Protein AF-A0A0E9MGV1-F1 (afdb_monomer)

Secondary structure (DSSP, 8-state):
----HHHHHHHHHHHHHHHHHHHHHHH-----TTSPP-SHHHHHHHHHHHHHHHHHHHHHHHHHHHHTT-SSS-HHHH-GGGTT---PPPS----SSSS----HHHHHHHHHHHHHHHHHHHHHHHHHS-TTS---HHHHHHHHHHHHHHHHHHHHHHHHHHHHHHTT-

pLDDT: mean 86.53, std 15.24, range [40.81, 98.5]

Foldseek 3Di:
DDWDPVLVVLVVCLLVLLVLLLVLVVQADQFDAPDDDDDDNPVSVVCNLVSLVVSVVSLVVNVVCQVVVVTPQHPCLQCVVVVVDDPDQDPDDDDPDDDDPQHLSPLV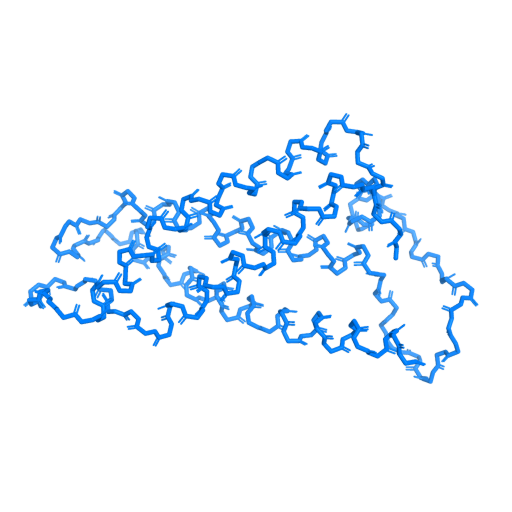SVLSVLSVLLSVLSVCLSVQQDPNRDHDPVNVVSVVVNVVSSVVNVVSSVVNVVVVVVVVD

Sequence (169 aa):
MKYDRTTYWLHAGLAFGVSAQLMFSLMMDAPRLGVPTGGMGDVFFQIHRMGGLGVLALLIVHWLWQLSGRASNGMKVLYPWLFKRRLSPSPTHRSIRGRLQVSAGTLQGLGLLIASLMAMTGLILYFGVTGDGGMSTFVTAIREVHSATAISLWIYLGLHWAISLLRFI

Mean predicted aligned error: 6.88 Å

Nearest PDB structures (foldseek):
  1kqf-assembly1_C  TM=5.721E-01  e=1.929E-01  Escherichia coli
  3jbk-assembly1_M  TM=5.123E-01  e=8.402E-01  Homo sapiens
  5l0h-assembly1_A  TM=4.633E-01  e=6.522E+00  Homo sapiens
  2kgx-assembly1_A  TM=2.053E-01  e=2.403E+00  Mus musculus

Structure (mmCIF, N/CA/C/O backbone):
data_AF-A0A0E9MGV1-F1
#
_entry.id   AF-A0A0E9MGV1-F1
#
loop_
_atom_site.group_PDB
_atom_site.id
_atom_site.type_symbol
_atom_site.label_atom_id
_atom_site.label_alt_id
_atom_site.label_comp_id
_atom_site.label_asym_id
_atom_site.label_entity_id
_atom_site.label_seq_id
_atom_site.pdbx_PDB_ins_code
_atom_site.Cartn_x
_atom_site.Cartn_y
_atom_site.Cartn_z
_atom_site.occupancy
_atom_site.B_iso_or_equiv
_atom_site.auth_seq_id
_atom_site.auth_comp_id
_atom_site.auth_asym_id
_atom_site.auth_atom_id
_atom_site.pdbx_PDB_model_num
ATOM 1 N N . MET A 1 1 ? -8.117 -5.665 20.011 1.00 59.25 1 MET A N 1
ATOM 2 C CA . MET A 1 1 ? -9.433 -5.210 19.502 1.00 59.25 1 MET A CA 1
ATOM 3 C C . MET A 1 1 ? -10.119 -6.426 18.920 1.00 59.25 1 MET A C 1
ATOM 5 O O . MET A 1 1 ? -9.430 -7.215 18.287 1.00 59.25 1 MET A O 1
ATOM 9 N N . LYS A 1 2 ? -11.413 -6.627 19.173 1.00 69.12 2 LYS A N 1
ATOM 10 C CA . LYS A 1 2 ? -12.131 -7.767 18.596 1.00 69.12 2 LYS A CA 1
ATOM 11 C C . LYS A 1 2 ? -12.596 -7.362 17.197 1.00 69.12 2 LYS A C 1
ATOM 13 O O . LYS A 1 2 ? -13.442 -6.483 17.082 1.00 69.12 2 LYS A O 1
ATOM 18 N N . TYR A 1 3 ? -11.984 -7.933 16.164 1.00 77.44 3 TYR A N 1
ATOM 19 C CA . TYR A 1 3 ? -12.447 -7.749 14.791 1.00 77.44 3 TYR A CA 1
ATOM 20 C C . TYR A 1 3 ? -13.747 -8.525 14.581 1.00 77.44 3 TYR A C 1
ATOM 22 O O . TYR A 1 3 ? -13.883 -9.649 15.075 1.00 77.44 3 TYR A O 1
ATOM 30 N N . ASP A 1 4 ? -14.681 -7.956 13.821 1.00 88.31 4 ASP A N 1
ATOM 31 C CA . ASP A 1 4 ? -15.669 -8.790 13.144 1.00 88.31 4 ASP A CA 1
ATOM 32 C C . ASP A 1 4 ? -14.974 -9.703 12.118 1.00 88.31 4 ASP A C 1
ATOM 34 O O . ASP A 1 4 ? -13.841 -9.457 11.687 1.00 88.31 4 ASP A O 1
ATOM 38 N N . ARG A 1 5 ? -15.652 -10.787 11.735 1.00 90.38 5 ARG A N 1
ATOM 39 C CA . ARG A 1 5 ? -15.071 -11.828 10.879 1.00 90.38 5 ARG A CA 1
ATOM 40 C C . ARG A 1 5 ? -14.606 -11.275 9.528 1.00 90.38 5 ARG A C 1
ATOM 42 O O . ARG A 1 5 ? -13.560 -11.694 9.043 1.00 90.38 5 ARG A O 1
ATOM 49 N N . THR A 1 6 ? -15.338 -10.330 8.944 1.00 93.00 6 THR A N 1
ATOM 50 C CA . THR A 1 6 ? -14.993 -9.732 7.648 1.00 93.00 6 THR A CA 1
ATOM 51 C C . THR A 1 6 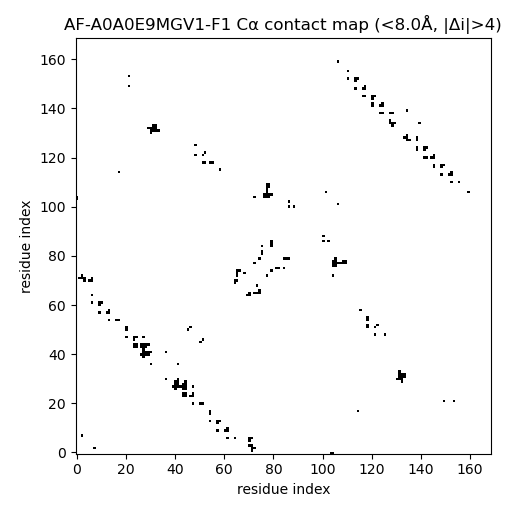? -13.747 -8.864 7.771 1.00 93.00 6 THR A C 1
ATOM 53 O O . THR A 1 6 ? -12.790 -9.049 7.018 1.00 93.00 6 THR A O 1
ATOM 56 N N . THR A 1 7 ? -13.709 -7.974 8.765 1.00 91.31 7 THR A N 1
ATOM 57 C CA . THR A 1 7 ? -12.536 -7.127 9.025 1.00 91.31 7 THR A CA 1
ATOM 58 C C . THR A 1 7 ? -11.294 -7.968 9.322 1.00 91.31 7 THR A C 1
ATOM 60 O O . THR A 1 7 ? -10.210 -7.630 8.848 1.00 91.31 7 THR A O 1
ATOM 63 N N . TYR A 1 8 ? -11.445 -9.085 10.042 1.00 91.88 8 TYR A N 1
ATOM 64 C CA . TYR A 1 8 ? -10.354 -10.023 10.312 1.00 91.88 8 TYR A CA 1
ATOM 65 C C . TYR A 1 8 ? -9.754 -10.598 9.023 1.00 91.88 8 TYR A C 1
ATOM 67 O O . TYR A 1 8 ? -8.548 -10.486 8.814 1.00 91.88 8 TYR A O 1
ATOM 75 N N . TRP A 1 9 ? -10.579 -11.168 8.138 1.00 95.62 9 TRP A N 1
ATOM 76 C CA . TRP A 1 9 ? -10.084 -11.794 6.906 1.00 95.62 9 TRP A CA 1
ATOM 77 C C . TRP A 1 9 ? -9.513 -10.784 5.916 1.00 95.62 9 TRP A C 1
ATOM 79 O O . TRP A 1 9 ? -8.474 -11.050 5.317 1.00 95.62 9 TRP A O 1
ATOM 89 N N . LEU A 1 10 ? -10.133 -9.608 5.781 1.00 95.00 10 LEU A N 1
ATOM 90 C CA . LEU A 1 10 ? -9.592 -8.544 4.934 1.00 95.00 10 LEU A CA 1
ATOM 91 C C . LEU A 1 10 ? -8.242 -8.050 5.460 1.00 95.00 10 LEU A C 1
ATOM 93 O O . LEU A 1 10 ? -7.312 -7.850 4.684 1.00 95.00 10 LEU A O 1
ATOM 97 N N . HIS A 1 11 ? -8.114 -7.889 6.778 1.00 93.56 11 HIS A N 1
ATOM 98 C CA . HIS A 1 11 ? -6.845 -7.514 7.387 1.00 93.56 11 HIS A CA 1
ATOM 99 C C . HIS A 1 11 ? -5.780 -8.601 7.204 1.00 93.56 11 HIS A C 1
ATOM 101 O O . HIS A 1 11 ? -4.668 -8.280 6.797 1.00 93.56 11 HIS A O 1
ATOM 107 N N . ALA A 1 12 ? -6.112 -9.872 7.446 1.00 94.69 12 ALA A N 1
ATOM 108 C CA . ALA A 1 12 ? -5.191 -10.992 7.257 1.00 94.69 12 ALA A CA 1
ATOM 109 C C . ALA A 1 12 ? -4.727 -11.112 5.795 1.00 94.69 12 ALA A C 1
ATOM 111 O O . ALA A 1 12 ? -3.533 -11.260 5.540 1.00 94.69 12 ALA A O 1
ATOM 112 N N . GLY A 1 13 ? -5.650 -10.973 4.838 1.00 97.44 13 GLY A N 1
ATOM 113 C CA . GLY A 1 13 ? -5.338 -10.971 3.409 1.00 97.44 13 GLY A CA 1
ATOM 114 C C . GLY A 1 13 ? -4.413 -9.820 3.014 1.00 97.44 13 GLY A C 1
ATOM 115 O O . GLY A 1 13 ? -3.434 -10.041 2.306 1.00 97.44 13 GLY A O 1
ATOM 116 N N . LEU A 1 14 ? -4.662 -8.608 3.525 1.00 97.25 14 LEU A N 1
ATOM 117 C CA . LEU A 1 14 ? -3.771 -7.462 3.315 1.00 97.25 14 LEU A CA 1
ATOM 118 C C . LEU A 1 14 ? -2.402 -7.664 3.967 1.00 97.25 14 LEU A C 1
ATOM 120 O O . LEU A 1 14 ? -1.390 -7.395 3.330 1.00 97.25 14 LEU A O 1
ATOM 124 N N . ALA A 1 15 ? -2.351 -8.151 5.207 1.00 95.50 15 ALA A N 1
ATOM 125 C CA . ALA A 1 15 ? -1.098 -8.394 5.914 1.00 95.50 15 ALA A CA 1
ATOM 126 C C . ALA A 1 15 ? -0.230 -9.417 5.168 1.00 95.50 15 ALA A C 1
ATOM 128 O O . ALA A 1 15 ? 0.953 -9.165 4.936 1.00 95.50 15 ALA A O 1
ATOM 129 N N . PHE A 1 16 ? -0.827 -10.530 4.731 1.00 97.69 16 PHE A N 1
ATOM 130 C CA . PHE A 1 16 ? -0.142 -11.541 3.930 1.00 97.69 16 PHE A CA 1
ATOM 131 C C . PHE A 1 16 ? 0.287 -10.982 2.569 1.00 97.69 16 PHE A C 1
ATOM 133 O O . PHE A 1 16 ? 1.460 -11.067 2.213 1.00 97.69 16 PHE A O 1
ATOM 140 N N . GLY A 1 17 ? -0.642 -10.361 1.838 1.00 98.12 17 GLY A N 1
ATOM 141 C CA . GLY A 1 17 ? -0.400 -9.830 0.500 1.00 98.12 17 GLY A CA 1
ATOM 142 C C . GLY A 1 17 ? 0.697 -8.769 0.477 1.00 98.12 17 GLY A C 1
ATOM 143 O O . GLY A 1 17 ? 1.635 -8.885 -0.304 1.00 98.12 17 GLY A O 1
ATOM 144 N N . VAL A 1 18 ? 0.637 -7.773 1.366 1.00 97.88 18 VAL A N 1
ATOM 145 C CA . VAL A 1 18 ? 1.671 -6.729 1.481 1.00 97.88 18 VAL A CA 1
ATOM 146 C C . VAL A 1 18 ? 3.024 -7.331 1.862 1.00 97.88 18 VAL A C 1
ATOM 148 O O . VAL A 1 18 ? 4.033 -6.973 1.259 1.00 97.88 18 VAL A O 1
ATOM 151 N N . SER A 1 19 ? 3.062 -8.273 2.810 1.00 97.62 19 SER A N 1
ATOM 152 C CA . SER A 1 19 ? 4.319 -8.927 3.204 1.00 97.62 19 SER A CA 1
ATOM 153 C C . SER A 1 19 ? 4.930 -9.715 2.045 1.00 97.62 19 SER A C 1
ATOM 155 O O . SER A 1 19 ? 6.118 -9.573 1.771 1.00 97.62 19 SER A O 1
ATOM 157 N N . ALA A 1 20 ? 4.121 -10.485 1.312 1.00 97.75 20 ALA A N 1
ATOM 158 C CA . ALA A 1 20 ? 4.572 -11.215 0.130 1.00 97.75 20 ALA A CA 1
ATOM 159 C C . ALA A 1 20 ? 5.089 -10.260 -0.960 1.00 97.75 20 ALA A C 1
ATOM 161 O O . ALA A 1 20 ? 6.157 -10.489 -1.518 1.00 97.75 20 ALA A O 1
ATOM 162 N N . GLN A 1 21 ? 4.389 -9.150 -1.214 1.00 98.25 21 GLN A N 1
ATOM 163 C CA . GLN A 1 21 ? 4.828 -8.135 -2.177 1.00 98.25 21 GLN A CA 1
ATOM 164 C C . GLN A 1 21 ? 6.179 -7.512 -1.804 1.00 98.25 21 GLN A C 1
ATOM 166 O O . GLN A 1 21 ? 7.023 -7.332 -2.684 1.00 98.25 21 GLN A O 1
ATOM 171 N N . LEU A 1 22 ? 6.418 -7.242 -0.515 1.00 97.50 22 LEU A N 1
ATOM 172 C CA . LEU A 1 22 ? 7.720 -6.778 -0.029 1.00 97.50 22 LEU A CA 1
ATOM 1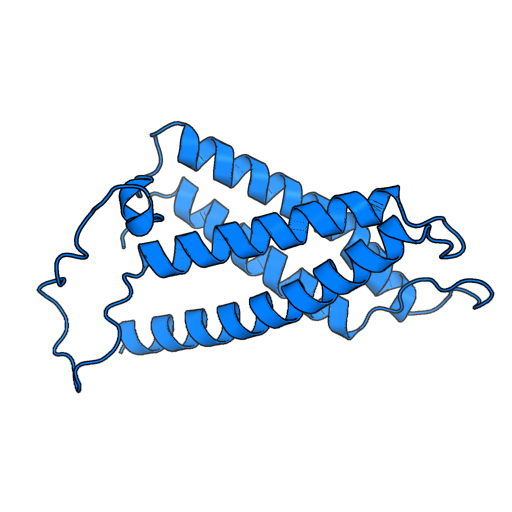73 C C . LEU A 1 22 ? 8.801 -7.857 -0.164 1.00 97.50 22 LEU A C 1
ATOM 175 O O . LEU A 1 22 ? 9.911 -7.533 -0.573 1.00 97.50 22 LEU A O 1
ATOM 179 N N . MET A 1 23 ? 8.491 -9.128 0.106 1.00 96.81 23 MET A N 1
ATOM 180 C CA . MET A 1 23 ? 9.435 -10.237 -0.103 1.00 96.81 23 MET A CA 1
ATOM 181 C C . MET A 1 23 ? 9.856 -10.343 -1.565 1.00 96.81 23 MET A C 1
ATOM 183 O O . MET A 1 23 ? 11.048 -10.350 -1.861 1.00 96.81 23 MET A O 1
ATOM 187 N N . PHE A 1 24 ? 8.891 -10.357 -2.486 1.00 96.50 24 PHE A N 1
ATOM 188 C CA . PHE A 1 24 ? 9.186 -10.423 -3.917 1.00 96.50 24 PHE A CA 1
ATOM 189 C C . PHE A 1 24 ? 9.957 -9.197 -4.401 1.00 96.50 24 PHE A C 1
ATOM 191 O O . PHE A 1 24 ? 10.828 -9.333 -5.255 1.00 96.50 24 PHE A O 1
ATOM 198 N N . SER A 1 25 ? 9.719 -8.024 -3.804 1.00 95.56 25 SER A N 1
ATOM 199 C CA . SER A 1 25 ? 10.467 -6.812 -4.148 1.00 95.56 25 SER A CA 1
ATOM 200 C C . SER A 1 25 ? 11.969 -6.902 -3.849 1.00 95.56 25 SER A C 1
ATOM 202 O O . SER A 1 25 ? 12.749 -6.208 -4.491 1.00 95.56 25 SER A O 1
ATOM 204 N N . LEU A 1 26 ? 12.388 -7.771 -2.918 1.00 96.12 26 LEU A N 1
ATOM 205 C CA . LEU A 1 26 ? 13.807 -7.998 -2.614 1.00 96.12 26 LEU A CA 1
ATOM 206 C C . LEU A 1 26 ? 14.508 -8.878 -3.657 1.00 96.12 26 LEU A C 1
ATOM 208 O O . LEU A 1 26 ? 15.732 -8.872 -3.729 1.00 96.12 26 LEU A O 1
ATOM 212 N N . MET A 1 27 ? 13.741 -9.661 -4.418 1.00 95.56 27 MET A N 1
ATOM 213 C CA . MET A 1 27 ? 14.256 -10.658 -5.363 1.00 95.56 27 MET A CA 1
ATOM 214 C C . MET A 1 27 ? 14.043 -10.258 -6.824 1.00 95.56 27 MET A C 1
ATOM 216 O O . MET A 1 27 ? 14.487 -10.973 -7.716 1.00 95.56 27 MET A O 1
ATOM 220 N N . MET A 1 28 ? 13.316 -9.167 -7.074 1.00 94.62 28 MET A N 1
ATOM 221 C CA . MET A 1 28 ? 12.932 -8.761 -8.418 1.00 94.62 28 MET A CA 1
ATOM 222 C C . MET A 1 28 ? 13.999 -7.920 -9.114 1.00 94.62 28 MET A C 1
ATOM 224 O O . MET A 1 28 ? 14.640 -7.072 -8.493 1.00 94.62 28 MET A O 1
ATOM 228 N N . ASP A 1 29 ? 14.065 -8.062 -10.434 1.00 92.25 29 ASP A N 1
ATOM 229 C CA . ASP A 1 29 ? 14.793 -7.160 -11.317 1.00 92.25 29 ASP A CA 1
ATOM 230 C C . ASP A 1 29 ? 13.785 -6.312 -12.091 1.00 92.25 29 ASP A C 1
ATOM 232 O O . ASP A 1 29 ? 13.048 -6.791 -12.948 1.00 92.25 29 ASP A O 1
ATOM 236 N N . ALA A 1 30 ? 13.699 -5.024 -11.751 1.00 87.25 30 ALA A N 1
ATOM 237 C CA . ALA A 1 30 ? 12.840 -4.109 -12.491 1.00 87.25 30 ALA A CA 1
ATOM 238 C C . ALA A 1 30 ? 13.439 -3.832 -13.885 1.00 87.25 30 ALA A C 1
ATOM 240 O O . ALA A 1 30 ? 14.649 -3.575 -13.970 1.00 87.25 30 ALA A O 1
ATOM 241 N N . PRO A 1 31 ? 12.617 -3.809 -14.954 1.00 86.62 31 PRO A N 1
ATOM 242 C CA . PRO A 1 31 ? 13.089 -3.567 -16.310 1.00 86.62 31 PRO A CA 1
ATOM 243 C C . PRO A 1 31 ? 13.778 -2.202 -16.402 1.00 86.62 31 PRO A C 1
ATOM 245 O O . PRO A 1 31 ? 13.341 -1.213 -15.803 1.00 86.62 31 PRO A O 1
ATOM 248 N N . ARG A 1 32 ? 14.891 -2.163 -17.137 1.00 86.69 32 ARG A N 1
ATOM 249 C CA . ARG A 1 32 ? 15.734 -0.980 -17.332 1.00 86.69 32 ARG A CA 1
ATOM 250 C C . ARG A 1 32 ? 16.021 -0.814 -18.816 1.00 86.69 32 ARG A C 1
ATOM 252 O O . ARG A 1 32 ? 16.345 -1.786 -19.490 1.00 86.69 32 ARG A O 1
ATOM 259 N N . LEU A 1 33 ? 15.950 0.426 -19.289 1.00 86.94 33 LEU A N 1
ATOM 260 C CA . LEU A 1 33 ? 16.162 0.744 -20.696 1.00 86.94 33 LEU A CA 1
ATOM 261 C C . LEU A 1 33 ? 17.530 0.237 -21.177 1.00 86.94 33 LEU A C 1
ATOM 263 O O . LEU A 1 33 ? 18.557 0.527 -20.563 1.00 86.94 33 LEU A O 1
ATOM 267 N N . GLY A 1 34 ? 17.529 -0.522 -22.274 1.00 83.25 34 GLY A N 1
ATOM 268 C CA . GLY A 1 34 ? 18.743 -1.085 -22.875 1.00 83.25 34 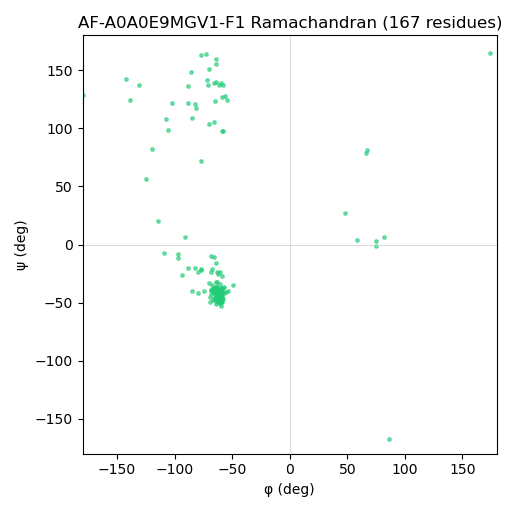GLY A CA 1
ATOM 269 C C . GLY A 1 34 ? 19.345 -2.282 -22.131 1.00 83.25 34 GLY A C 1
ATOM 270 O O . GLY A 1 34 ? 20.389 -2.779 -22.548 1.00 83.25 34 GLY A O 1
ATOM 271 N N . VAL A 1 35 ? 18.707 -2.764 -21.059 1.00 85.12 35 VAL A N 1
ATOM 272 C CA . VAL A 1 35 ? 19.127 -3.968 -20.332 1.00 85.12 35 VAL A CA 1
ATOM 273 C C . VAL A 1 35 ? 18.212 -5.129 -20.733 1.00 85.12 35 VAL A C 1
ATOM 275 O O . VAL A 1 35 ? 16.999 -5.020 -20.547 1.00 85.12 35 VAL A O 1
ATOM 278 N N . PRO A 1 36 ? 18.755 -6.234 -21.278 1.00 82.56 36 PRO A N 1
ATOM 279 C CA . PRO A 1 36 ? 17.959 -7.412 -21.599 1.00 82.56 36 PRO A CA 1
ATOM 280 C C . PRO A 1 36 ? 17.233 -7.962 -20.370 1.00 82.56 36 PRO A C 1
ATOM 282 O O . PRO A 1 36 ? 17.811 -8.066 -19.289 1.00 82.56 36 PRO A O 1
ATOM 285 N N . THR A 1 37 ? 15.975 -8.339 -20.568 1.00 82.75 37 THR A N 1
ATOM 286 C CA . THR A 1 37 ? 15.116 -9.001 -19.587 1.00 82.75 37 THR A CA 1
ATOM 287 C C . THR A 1 37 ? 15.292 -10.523 -19.681 1.00 82.75 37 THR A C 1
ATOM 289 O O . THR A 1 37 ? 15.382 -11.090 -20.774 1.00 82.75 37 THR A O 1
ATOM 292 N N . GLY A 1 38 ? 15.395 -11.200 -18.538 1.00 84.25 38 GLY A N 1
ATOM 293 C CA . GLY A 1 38 ? 15.366 -12.654 -18.417 1.00 84.25 38 GLY A CA 1
ATOM 294 C C . GLY A 1 38 ? 15.652 -13.158 -16.997 1.00 84.25 38 GLY A C 1
ATOM 295 O O . GLY A 1 38 ? 16.190 -12.454 -16.149 1.00 84.25 38 GLY A O 1
ATOM 296 N N . GLY A 1 39 ? 15.336 -14.430 -16.739 1.00 90.69 39 GLY A N 1
ATOM 297 C CA . GLY A 1 39 ? 15.690 -15.112 -15.489 1.00 90.69 39 GLY A CA 1
ATOM 298 C C . GLY A 1 39 ? 14.691 -14.932 -14.340 1.00 90.69 39 GLY A C 1
ATOM 299 O O . GLY A 1 39 ? 13.548 -14.520 -14.526 1.00 90.69 39 GLY A O 1
ATOM 300 N N . MET A 1 40 ? 15.115 -15.312 -13.130 1.00 93.19 40 MET A N 1
ATOM 301 C CA . MET A 1 40 ? 14.235 -15.362 -11.952 1.00 93.19 40 MET A CA 1
ATOM 302 C C . MET A 1 40 ? 13.820 -13.974 -11.443 1.00 93.19 40 MET A C 1
ATOM 304 O O . MET A 1 40 ? 12.692 -13.825 -10.976 1.00 93.19 40 MET A O 1
ATOM 308 N N . GLY A 1 41 ? 14.690 -12.963 -11.556 1.00 93.69 41 GLY A N 1
ATOM 309 C CA . GLY A 1 41 ? 14.383 -11.593 -11.131 1.00 93.69 41 GLY A CA 1
ATOM 310 C C . GLY A 1 41 ? 13.191 -11.002 -11.883 1.00 93.69 41 GLY A C 1
ATOM 311 O O . GLY A 1 41 ? 12.297 -10.414 -11.272 1.00 93.69 41 GLY A O 1
ATOM 312 N N . ASP A 1 42 ? 13.105 -11.259 -13.185 1.00 93.06 42 ASP A N 1
ATOM 313 C CA . ASP A 1 42 ? 11.975 -10.848 -14.018 1.00 93.06 42 ASP A CA 1
ATOM 314 C C . ASP A 1 42 ? 10.677 -11.563 -13.647 1.00 93.06 42 ASP A C 1
ATOM 316 O O . ASP A 1 42 ? 9.604 -10.959 -13.643 1.00 93.06 42 ASP A O 1
ATOM 320 N N . VAL A 1 43 ? 10.755 -12.850 -13.295 1.00 94.75 43 VAL A N 1
ATOM 321 C CA . VAL A 1 43 ? 9.587 -13.600 -12.814 1.00 94.75 43 VAL A CA 1
ATOM 322 C C . VAL A 1 43 ? 9.066 -12.977 -11.519 1.00 94.75 43 VAL A C 1
ATOM 324 O O . VAL A 1 43 ? 7.867 -12.710 -11.409 1.00 94.75 43 VAL A O 1
ATOM 327 N N . PHE A 1 44 ? 9.948 -12.674 -10.562 1.00 96.56 44 PHE A N 1
ATOM 328 C CA . PHE A 1 44 ? 9.558 -11.979 -9.333 1.00 96.56 44 PHE A CA 1
ATOM 329 C C . PHE A 1 44 ? 9.018 -10.575 -9.606 1.00 96.56 44 PHE A C 1
ATOM 331 O O . PHE A 1 44 ? 8.042 -10.180 -8.965 1.00 96.56 44 PHE A O 1
ATOM 338 N N . PHE A 1 45 ? 9.567 -9.852 -10.586 1.00 95.50 45 PHE A N 1
ATOM 339 C CA . PHE A 1 45 ? 9.022 -8.566 -11.016 1.00 95.50 45 PHE A CA 1
ATOM 340 C C . PHE A 1 45 ? 7.597 -8.712 -11.553 1.00 95.50 45 PHE A C 1
ATOM 342 O O . PHE A 1 45 ? 6.722 -7.939 -11.169 1.00 95.50 45 PHE A O 1
ATOM 349 N N . GLN A 1 46 ? 7.316 -9.722 -12.378 1.00 95.12 46 GLN A N 1
ATOM 350 C CA . GLN A 1 46 ? 5.966 -9.945 -12.902 1.00 95.12 46 GLN A CA 1
ATOM 351 C C . GLN A 1 46 ? 4.980 -10.380 -11.813 1.00 95.12 46 GLN A C 1
ATOM 353 O O . GLN A 1 46 ? 3.841 -9.905 -11.791 1.00 95.12 46 GLN A O 1
ATOM 358 N N . ILE A 1 47 ? 5.414 -11.223 -10.870 1.00 97.44 47 ILE A N 1
ATOM 359 C CA . ILE A 1 47 ? 4.617 -11.587 -9.688 1.00 97.44 47 ILE A CA 1
ATOM 360 C C . ILE A 1 47 ? 4.333 -10.347 -8.834 1.00 97.44 47 ILE A C 1
ATOM 362 O O . ILE A 1 47 ? 3.204 -10.165 -8.376 1.00 97.44 47 ILE A O 1
ATOM 366 N N . HIS A 1 48 ? 5.322 -9.477 -8.635 1.00 97.69 48 HIS A N 1
ATOM 367 C CA . HIS A 1 48 ? 5.148 -8.224 -7.908 1.00 97.69 48 HIS A CA 1
ATOM 368 C C . HIS A 1 48 ? 4.174 -7.291 -8.645 1.00 97.69 48 HIS A C 1
ATOM 370 O O . HIS A 1 48 ? 3.190 -6.817 -8.081 1.00 97.69 48 HIS A O 1
ATOM 376 N N . ARG A 1 49 ? 4.372 -7.107 -9.952 1.00 96.25 49 ARG A N 1
ATOM 377 C CA . ARG A 1 49 ? 3.554 -6.239 -10.804 1.00 96.25 49 ARG A CA 1
ATOM 378 C C . ARG A 1 49 ? 2.088 -6.676 -10.853 1.00 96.25 49 ARG A C 1
ATOM 380 O O . ARG A 1 49 ? 1.199 -5.855 -10.642 1.00 96.25 49 ARG A O 1
ATOM 387 N N . MET A 1 50 ? 1.822 -7.956 -11.117 1.00 97.31 50 MET A N 1
ATOM 388 C CA . MET A 1 50 ? 0.454 -8.484 -11.219 1.00 97.31 50 MET A CA 1
ATOM 389 C C . MET A 1 50 ? -0.163 -8.739 -9.842 1.00 97.31 50 MET A C 1
ATOM 391 O O . MET A 1 50 ? -1.321 -8.401 -9.601 1.00 97.31 50 MET A O 1
ATOM 395 N N . GLY A 1 51 ? 0.612 -9.285 -8.905 1.00 97.94 51 GLY A N 1
ATOM 396 C CA . GLY A 1 51 ? 0.163 -9.512 -7.534 1.00 97.94 51 GLY A CA 1
ATOM 397 C C . GLY A 1 51 ? -0.148 -8.208 -6.797 1.00 97.94 51 GLY A C 1
ATOM 398 O O . GLY A 1 51 ? -1.101 -8.166 -6.018 1.00 97.94 51 GLY A O 1
ATOM 399 N N . GLY A 1 52 ? 0.570 -7.124 -7.100 1.00 97.94 52 GLY A N 1
ATOM 400 C CA . GLY A 1 52 ? 0.287 -5.782 -6.599 1.00 97.94 52 GLY A CA 1
ATOM 401 C C . GLY A 1 52 ? -1.124 -5.300 -6.950 1.00 97.94 52 GLY A C 1
ATOM 402 O O . GLY A 1 52 ? -1.793 -4.721 -6.093 1.00 97.94 52 GLY A O 1
ATOM 403 N N . LEU A 1 53 ? -1.637 -5.618 -8.147 1.00 98.31 53 LEU A N 1
ATOM 404 C CA . LEU A 1 53 ? -3.032 -5.329 -8.514 1.00 98.31 53 LEU A CA 1
ATOM 405 C C . LEU A 1 53 ? -4.032 -6.131 -7.674 1.00 98.31 53 LEU A C 1
ATOM 407 O O . LEU A 1 53 ? -5.065 -5.598 -7.268 1.00 98.31 53 LEU A O 1
ATOM 411 N N . GLY A 1 54 ? -3.717 -7.392 -7.367 1.00 98.25 54 GLY A N 1
ATOM 412 C CA . GLY A 1 54 ? -4.524 -8.209 -6.459 1.00 98.25 54 GLY A CA 1
ATOM 413 C C . GLY A 1 54 ? -4.587 -7.615 -5.049 1.00 98.25 54 GLY A C 1
ATOM 414 O O . GLY A 1 54 ? -5.665 -7.509 -4.460 1.00 98.25 54 GLY A O 1
ATOM 415 N N . VAL A 1 55 ? -3.448 -7.151 -4.523 1.00 98.44 55 VAL A N 1
ATOM 416 C CA . VAL A 1 55 ? -3.386 -6.469 -3.219 1.00 98.44 55 VAL A CA 1
ATOM 417 C C . VAL A 1 55 ? -4.133 -5.132 -3.250 1.00 98.44 55 VAL A C 1
ATOM 419 O O . VAL A 1 55 ? -4.857 -4.826 -2.303 1.00 98.44 55 VAL A O 1
ATOM 422 N N . LEU A 1 56 ? -4.035 -4.363 -4.339 1.00 98.50 56 LEU A N 1
ATOM 423 C CA . LEU A 1 56 ? -4.826 -3.145 -4.536 1.00 98.50 56 LEU A CA 1
ATOM 424 C C . LEU A 1 56 ? -6.334 -3.440 -4.525 1.00 98.50 56 LEU A C 1
ATOM 426 O O . LEU A 1 56 ? -7.084 -2.730 -3.859 1.00 98.50 56 LEU A O 1
ATOM 430 N N . ALA A 1 57 ? -6.789 -4.492 -5.208 1.00 98.38 57 ALA A N 1
ATOM 431 C CA . ALA A 1 57 ? -8.199 -4.878 -5.202 1.00 98.38 57 ALA A CA 1
ATOM 432 C C . ALA A 1 57 ? -8.683 -5.224 -3.783 1.00 98.38 57 ALA A C 1
ATOM 434 O O . ALA A 1 57 ? -9.717 -4.719 -3.340 1.00 98.38 57 ALA A O 1
ATOM 435 N N . LEU A 1 58 ? -7.901 -6.008 -3.029 1.00 98.19 58 LEU A N 1
ATOM 436 C CA . LEU A 1 58 ? -8.181 -6.289 -1.614 1.00 98.19 58 LEU A CA 1
ATOM 437 C C . LEU A 1 58 ? -8.237 -5.008 -0.773 1.00 98.19 58 LEU A C 1
ATOM 439 O O . LEU A 1 58 ? -9.103 -4.874 0.093 1.00 98.19 58 LEU A O 1
ATOM 443 N N . LEU A 1 59 ? -7.342 -4.055 -1.038 1.00 98.12 59 LEU A N 1
ATOM 444 C CA . LEU A 1 59 ? -7.293 -2.777 -0.336 1.00 98.12 59 LEU A CA 1
ATOM 445 C C . LEU A 1 59 ? -8.536 -1.925 -0.611 1.00 98.12 59 LEU A C 1
ATOM 447 O O . LEU A 1 59 ? -9.098 -1.351 0.322 1.00 98.12 59 LEU A O 1
ATOM 451 N N . ILE A 1 60 ? -9.002 -1.883 -1.860 1.00 98.12 60 ILE A N 1
ATOM 452 C CA . ILE A 1 60 ? -10.250 -1.208 -2.239 1.00 98.12 60 ILE A CA 1
ATOM 453 C C . ILE A 1 60 ? -11.432 -1.840 -1.501 1.00 98.12 60 ILE A C 1
ATOM 455 O O . ILE A 1 60 ? -12.211 -1.124 -0.873 1.00 98.12 60 ILE A O 1
ATOM 459 N N . VAL A 1 61 ? -11.543 -3.173 -1.503 1.00 97.31 61 VAL A N 1
ATOM 460 C CA . VAL A 1 61 ? -12.608 -3.882 -0.771 1.00 97.31 61 VAL A CA 1
ATOM 461 C C . VAL A 1 61 ? -12.546 -3.568 0.726 1.00 97.31 61 VAL A C 1
ATOM 463 O O . VAL A 1 61 ? -13.582 -3.316 1.344 1.00 97.31 61 VAL A O 1
ATOM 466 N N . HIS A 1 62 ? -11.346 -3.517 1.309 1.00 95.12 62 HIS A N 1
ATOM 467 C CA . HIS A 1 62 ? -11.166 -3.139 2.708 1.00 95.12 62 HIS A CA 1
ATOM 468 C C . HIS A 1 62 ? -11.643 -1.711 2.992 1.00 95.12 62 HIS A C 1
ATOM 470 O O . HIS A 1 62 ? -12.380 -1.497 3.955 1.00 95.12 62 HIS A O 1
ATOM 476 N N . TRP A 1 63 ? -11.297 -0.744 2.141 1.00 95.62 63 TRP A N 1
ATOM 477 C CA . TRP A 1 63 ? -11.785 0.629 2.269 1.00 95.62 63 TRP A CA 1
ATOM 478 C C . TRP A 1 63 ? -13.303 0.728 2.131 1.00 95.62 63 TRP A C 1
ATOM 480 O O . TRP A 1 63 ? -13.938 1.368 2.967 1.00 95.62 63 TRP A O 1
ATOM 490 N N . LEU A 1 64 ? -13.902 0.064 1.141 1.00 95.25 64 LEU A N 1
ATOM 491 C CA . LEU A 1 64 ? -15.357 0.041 0.961 1.00 95.25 64 LEU A CA 1
ATOM 492 C C . LEU A 1 64 ? -16.066 -0.559 2.181 1.00 95.25 64 LEU A C 1
ATOM 494 O O . LEU A 1 64 ? -17.050 0.004 2.664 1.00 95.25 64 LEU A O 1
ATOM 498 N N . TRP A 1 65 ? -15.539 -1.657 2.729 1.00 94.44 65 TRP A N 1
ATOM 499 C CA . TRP A 1 65 ? -16.058 -2.256 3.958 1.00 94.44 65 TRP A CA 1
ATOM 500 C C . TRP A 1 65 ? -15.992 -1.277 5.134 1.00 94.44 65 TRP A C 1
ATOM 502 O O . TRP A 1 65 ? -16.995 -1.053 5.816 1.00 94.44 65 TRP A O 1
ATOM 512 N N . GLN A 1 66 ? -14.844 -0.630 5.329 1.00 90.69 66 GLN A N 1
AT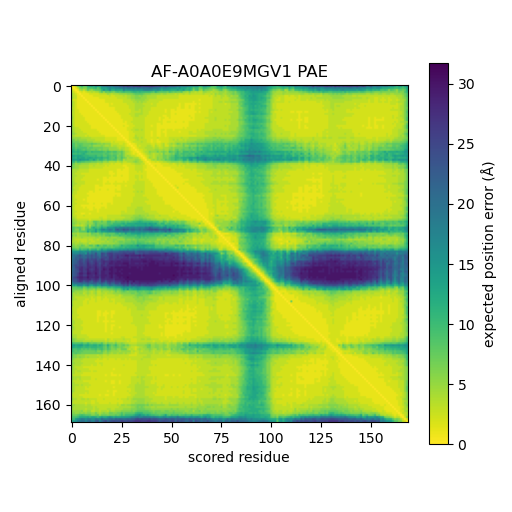OM 513 C CA . GLN A 1 66 ? -14.639 0.355 6.386 1.00 90.69 66 GLN A CA 1
ATOM 514 C C . GLN A 1 66 ? -15.545 1.594 6.238 1.00 90.69 66 GLN A C 1
ATOM 516 O O . GLN A 1 66 ? -16.069 2.094 7.236 1.00 90.69 66 GLN A O 1
ATOM 521 N N . LEU A 1 67 ? -15.757 2.082 5.013 1.00 91.38 67 LEU A N 1
ATOM 522 C CA . LEU A 1 67 ? -16.603 3.246 4.715 1.00 91.38 67 LEU A CA 1
ATOM 523 C C . LEU A 1 67 ? -18.103 2.929 4.760 1.00 91.38 67 LEU A C 1
ATOM 525 O O . LEU A 1 67 ? -18.902 3.828 5.004 1.00 91.38 67 LEU A O 1
ATOM 529 N N . SER A 1 68 ? -18.495 1.661 4.607 1.00 91.06 68 SER A N 1
ATOM 530 C CA . SER A 1 68 ? -19.899 1.233 4.710 1.00 91.06 68 SER A CA 1
ATOM 531 C C . SER A 1 68 ? -20.509 1.402 6.110 1.00 91.06 68 SER A C 1
ATOM 533 O O . SER A 1 68 ? -21.711 1.210 6.285 1.00 91.06 68 SER A O 1
ATOM 535 N N . GLY A 1 69 ? -19.688 1.691 7.127 1.00 84.12 69 GLY A N 1
ATOM 536 C CA . GLY A 1 69 ? -20.114 1.799 8.525 1.00 84.12 69 GLY A CA 1
ATOM 537 C C . GLY A 1 69 ? -20.402 0.457 9.209 1.00 84.12 69 GLY A C 1
ATOM 538 O O . GLY A 1 69 ? -20.722 0.445 10.394 1.00 84.12 69 GLY A O 1
ATOM 539 N N . ARG A 1 70 ? -20.268 -0.669 8.493 1.00 83.19 70 ARG A N 1
ATOM 540 C CA . ARG A 1 70 ? -20.516 -2.029 9.011 1.00 83.19 70 ARG A CA 1
ATOM 541 C C . ARG A 1 70 ? -19.337 -2.619 9.781 1.00 83.19 70 ARG A C 1
ATOM 543 O O . ARG A 1 70 ? -19.519 -3.565 10.541 1.00 83.19 70 ARG A O 1
ATOM 550 N N . ALA A 1 71 ? -18.134 -2.091 9.568 1.00 83.38 71 ALA A N 1
ATOM 551 C CA . ALA A 1 71 ? -16.939 -2.581 10.232 1.00 83.38 71 ALA A CA 1
ATOM 552 C C . ALA A 1 71 ? -16.988 -2.332 11.745 1.00 83.38 71 ALA A C 1
ATOM 554 O O . ALA A 1 71 ? -17.344 -1.239 12.195 1.00 83.38 71 ALA A O 1
ATOM 555 N N . SER A 1 72 ? -16.546 -3.313 12.539 1.00 72.44 72 SER A N 1
ATOM 556 C CA . SER A 1 72 ? -16.532 -3.210 14.007 1.00 72.44 72 SER A CA 1
ATOM 557 C C . SER A 1 72 ? -15.667 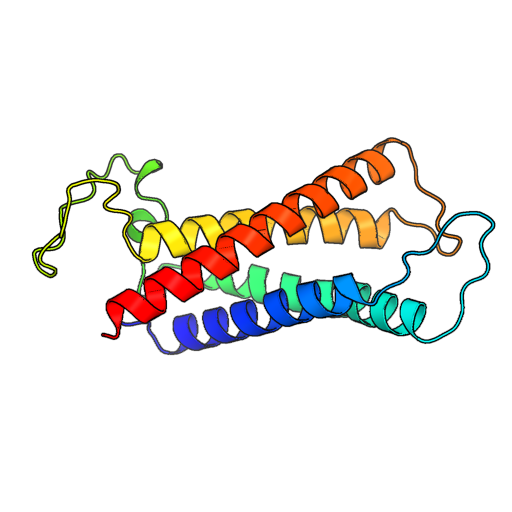-2.056 14.528 1.00 72.44 72 SER A C 1
ATOM 559 O O . SER A 1 72 ? -15.867 -1.562 15.638 1.00 72.44 72 SER A O 1
ATOM 561 N N . ASN A 1 73 ? -14.693 -1.621 13.726 1.00 73.19 73 ASN A N 1
ATOM 562 C CA . ASN A 1 73 ? -13.759 -0.557 14.061 1.00 73.19 73 ASN A CA 1
ATOM 563 C C . ASN A 1 73 ? -14.128 0.711 13.286 1.00 73.19 73 ASN A C 1
ATOM 565 O O . ASN A 1 73 ? -13.763 0.872 12.121 1.00 73.19 73 ASN A O 1
ATOM 569 N N . GLY A 1 74 ? -14.837 1.630 13.942 1.00 75.75 74 GLY A N 1
ATOM 570 C CA . GLY A 1 74 ? -15.229 2.897 13.324 1.00 75.75 74 GLY A CA 1
ATOM 571 C C . GLY A 1 74 ? -14.035 3.794 12.958 1.00 75.75 74 GLY A C 1
ATOM 572 O O . GLY A 1 74 ? -12.987 3.758 13.606 1.00 75.75 74 GLY A O 1
ATOM 573 N N . MET A 1 75 ? -14.223 4.682 11.974 1.00 83.50 75 MET A N 1
ATOM 574 C CA . MET A 1 75 ? -13.213 5.646 11.487 1.00 83.50 75 MET A CA 1
ATOM 575 C C . MET A 1 75 ? -12.525 6.446 12.602 1.00 83.50 75 MET A C 1
ATOM 577 O O . MET A 1 75 ? -11.328 6.707 12.544 1.00 83.50 75 MET A O 1
ATOM 581 N N . LYS A 1 76 ? -13.255 6.777 13.673 1.00 81.38 76 LYS A N 1
ATOM 582 C CA . LYS A 1 76 ? -12.739 7.510 14.844 1.00 81.38 76 LYS A CA 1
ATOM 583 C C . LYS A 1 76 ? -11.715 6.720 15.673 1.00 81.38 76 LYS A C 1
ATOM 585 O O . LYS A 1 76 ? -10.983 7.308 16.468 1.00 81.38 76 LYS A O 1
ATOM 590 N N . VAL A 1 77 ? -11.705 5.392 15.553 1.00 82.19 77 VAL A N 1
ATOM 591 C CA . VAL A 1 77 ? -10.743 4.499 16.217 1.00 82.19 77 VAL A CA 1
ATOM 592 C C . VAL A 1 77 ? -9.464 4.381 15.390 1.00 82.19 77 VAL A C 1
ATOM 594 O O . VAL A 1 77 ? -8.376 4.409 15.962 1.00 82.19 77 VAL A O 1
ATOM 597 N N . LEU A 1 78 ? -9.596 4.295 14.063 1.00 84.69 78 LEU A N 1
ATOM 598 C CA . LEU A 1 78 ? -8.459 4.220 13.142 1.00 84.69 78 LEU A CA 1
ATOM 599 C C . LEU A 1 78 ? -7.743 5.565 12.983 1.00 84.69 78 LEU A C 1
ATOM 601 O O . LEU A 1 78 ? -6.517 5.614 12.983 1.00 84.69 78 LEU A O 1
ATOM 605 N N . TYR A 1 79 ? -8.508 6.656 12.920 1.00 87.38 79 TYR A N 1
ATOM 606 C CA . TYR A 1 79 ? -8.020 7.996 12.592 1.00 87.38 79 TYR A CA 1
ATOM 607 C C . TYR A 1 79 ? -8.379 9.028 13.673 1.00 87.38 79 TYR A C 1
ATOM 609 O O . TYR A 1 79 ? -9.029 10.032 13.376 1.00 87.38 79 TYR A O 1
ATOM 617 N N . PRO A 1 80 ? -7.998 8.832 14.951 1.00 82.75 80 PRO A N 1
ATOM 618 C CA . PRO A 1 80 ? -8.403 9.735 16.034 1.00 82.75 80 PRO A CA 1
ATOM 619 C C . PRO A 1 80 ? -7.962 11.192 15.814 1.00 82.75 80 PRO A C 1
ATOM 621 O O . PRO A 1 80 ? -8.649 12.107 16.272 1.00 82.75 80 PRO A O 1
ATOM 624 N N . TRP A 1 81 ? -6.868 11.406 15.071 1.00 80.06 81 TRP A N 1
ATOM 625 C CA . TRP A 1 81 ? -6.341 12.729 14.725 1.00 80.06 81 TRP A CA 1
ATOM 626 C C . TRP A 1 81 ? -7.240 13.522 13.768 1.00 80.06 81 TRP A C 1
ATOM 628 O O . TRP A 1 81 ? -7.210 14.747 13.802 1.00 80.06 81 TRP A O 1
ATOM 638 N N . LEU A 1 82 ? -8.088 12.859 12.973 1.00 82.12 82 LEU A N 1
ATOM 639 C CA . LEU A 1 82 ? -9.063 13.539 12.110 1.00 82.12 82 LEU A CA 1
ATOM 640 C C . LEU A 1 82 ? -10.305 14.007 12.882 1.00 82.12 82 LEU A C 1
ATOM 642 O O . LEU A 1 82 ? -10.975 14.947 12.470 1.00 82.12 82 LEU A O 1
ATOM 646 N N . PHE A 1 83 ? -10.616 13.377 14.019 1.00 76.94 83 PHE A N 1
ATOM 647 C CA . PHE A 1 83 ? -11.897 13.555 14.716 1.00 76.94 83 PHE A CA 1
ATOM 648 C C . PHE A 1 83 ? -11.778 14.228 16.092 1.00 76.94 83 PHE A C 1
ATOM 650 O O . PHE A 1 83 ? -12.679 14.083 16.917 1.00 76.94 83 PHE A O 1
ATOM 657 N N . LYS A 1 84 ? -10.674 14.946 16.364 1.00 67.38 84 LYS A N 1
ATOM 658 C CA . LYS A 1 84 ? -10.389 15.626 17.652 1.0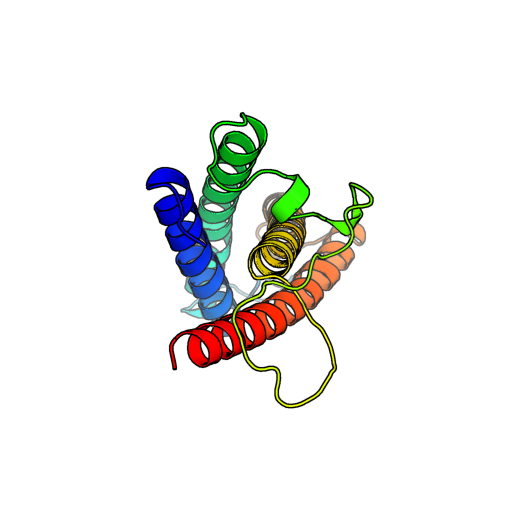0 67.38 84 LYS A CA 1
ATOM 659 C C . LYS A 1 84 ? -10.605 14.733 18.887 1.00 67.38 84 LYS A C 1
ATOM 661 O O . LYS A 1 84 ? -10.902 15.218 19.980 1.00 67.38 84 LYS A O 1
ATOM 666 N N . ARG A 1 85 ? -10.467 13.413 18.741 1.00 61.22 85 ARG A N 1
ATOM 667 C CA . ARG A 1 85 ? -10.651 12.484 19.854 1.00 61.22 85 ARG A CA 1
ATOM 668 C C . ARG A 1 85 ? -9.363 12.464 20.665 1.00 61.22 85 ARG A C 1
ATOM 670 O O . ARG A 1 85 ? -8.327 12.037 20.162 1.00 61.22 85 ARG A O 1
ATOM 677 N N . ARG A 1 86 ? -9.427 12.884 21.933 1.00 55.28 86 ARG A N 1
ATOM 678 C CA . ARG A 1 86 ? -8.353 12.586 22.889 1.00 55.28 86 ARG A CA 1
ATOM 679 C C . ARG A 1 86 ? -8.234 11.066 22.967 1.00 55.28 86 ARG A C 1
ATOM 681 O O . ARG A 1 86 ? -9.242 10.384 23.160 1.00 55.28 86 ARG A O 1
ATOM 688 N N . LEU A 1 87 ? -7.029 10.539 22.765 1.00 57.19 87 LEU A N 1
ATOM 689 C CA . LEU A 1 87 ? -6.719 9.144 23.062 1.00 57.19 87 LEU A CA 1
ATOM 690 C C . LEU A 1 87 ? -7.027 8.951 24.550 1.00 57.19 87 LEU A C 1
ATOM 692 O O . LEU A 1 87 ? -6.250 9.371 25.400 1.00 57.19 87 LEU A O 1
ATOM 696 N N . SER A 1 88 ? -8.208 8.423 24.875 1.00 47.50 88 SER A N 1
ATOM 697 C CA . SER A 1 88 ? -8.504 8.056 26.254 1.00 47.50 88 SER A CA 1
ATOM 698 C C . SER A 1 88 ? -7.534 6.932 26.601 1.00 47.50 88 SER A C 1
ATOM 700 O O . SER A 1 88 ? -7.514 5.940 25.860 1.00 47.50 88 SER A O 1
ATOM 702 N N . PRO A 1 89 ? -6.719 7.066 27.659 1.00 49.38 89 PRO A N 1
ATOM 703 C CA . PRO A 1 89 ? -5.871 5.972 28.099 1.00 49.38 89 PRO A CA 1
ATOM 704 C C . PRO A 1 89 ? -6.772 4.756 28.333 1.00 49.38 89 PRO A C 1
ATOM 706 O O . PRO A 1 89 ? -7.782 4.844 29.032 1.00 49.38 89 PRO A O 1
ATOM 709 N N . SER A 1 90 ? -6.459 3.638 27.678 1.00 48.91 90 SER A N 1
ATOM 710 C CA . SER A 1 90 ? -7.114 2.368 27.992 1.00 48.91 90 SER A CA 1
ATOM 711 C C . SER A 1 90 ? -6.793 2.026 29.454 1.00 48.91 90 SER A C 1
ATOM 713 O O . SER A 1 90 ? -5.626 2.157 29.827 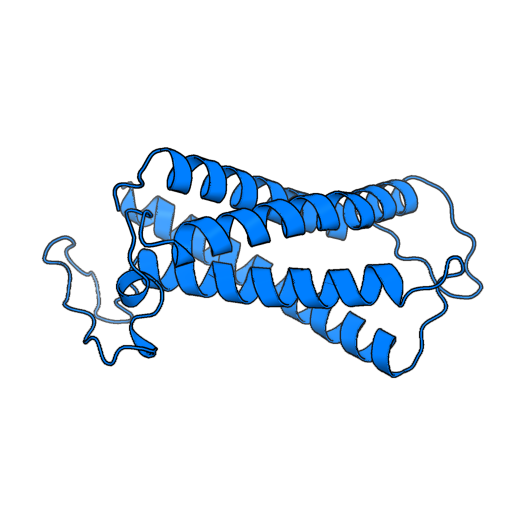1.00 48.91 90 SER A O 1
ATOM 715 N N . PRO A 1 91 ? -7.747 1.553 30.281 1.00 45.47 91 PRO A N 1
ATOM 716 C CA . PRO A 1 91 ? -7.471 1.221 31.683 1.00 45.47 91 PRO A CA 1
ATOM 717 C C . PRO A 1 91 ? -6.554 -0.002 31.846 1.00 45.47 91 PRO A C 1
ATOM 719 O O . PRO A 1 91 ? -6.100 -0.307 32.942 1.00 45.47 91 PRO A O 1
ATOM 722 N N . THR A 1 92 ? -6.279 -0.725 30.761 1.00 50.88 92 THR A N 1
ATOM 723 C CA . THR A 1 92 ? -5.589 -2.015 30.780 1.00 50.88 92 THR A CA 1
ATOM 724 C C . THR A 1 92 ? -4.292 -1.960 29.979 1.00 50.88 92 THR A C 1
ATOM 726 O O . THR A 1 92 ? -4.260 -2.307 28.801 1.00 50.88 92 THR A O 1
ATOM 729 N N . HIS A 1 93 ? -3.235 -1.456 30.608 1.00 45.75 93 HIS A N 1
ATOM 730 C CA . HIS A 1 93 ? -1.935 -2.127 30.736 1.00 45.75 93 HIS A CA 1
ATOM 731 C C . HIS A 1 93 ? -1.008 -1.205 31.529 1.00 45.75 93 HIS A C 1
ATOM 733 O O . HIS A 1 93 ? -0.865 -0.019 31.227 1.00 45.75 93 HIS A O 1
ATOM 739 N N . ARG A 1 94 ? -0.394 -1.766 32.571 1.00 45.03 94 ARG A N 1
ATOM 740 C CA . ARG A 1 94 ? 0.590 -1.118 33.435 1.00 45.03 94 ARG A CA 1
ATOM 741 C C . ARG A 1 94 ? 1.764 -0.657 32.561 1.00 45.03 94 ARG A C 1
ATOM 743 O O . ARG A 1 94 ? 2.621 -1.443 32.180 1.00 45.03 94 ARG A O 1
ATOM 750 N N . SER A 1 95 ? 1.750 0.622 32.192 1.00 47.72 95 SER A N 1
ATOM 751 C CA . SER A 1 95 ? 2.796 1.271 31.406 1.00 47.72 95 SER A CA 1
ATOM 752 C C . SER A 1 95 ? 4.080 1.304 32.232 1.00 47.72 95 SER A C 1
ATOM 754 O O . SER A 1 95 ? 4.225 2.140 33.128 1.00 47.72 95 SER A O 1
ATOM 756 N N . ILE A 1 96 ? 5.045 0.454 31.894 1.00 49.19 96 ILE A N 1
ATOM 757 C CA . ILE A 1 96 ? 6.439 0.756 32.198 1.00 49.19 96 ILE A CA 1
ATOM 758 C C . ILE A 1 96 ? 6.822 1.915 31.264 1.00 49.19 96 ILE A C 1
ATOM 760 O O . ILE A 1 96 ? 7.017 1.730 30.070 1.00 49.19 96 ILE A O 1
ATOM 764 N N . ARG A 1 97 ? 6.879 3.124 31.838 1.00 44.41 97 ARG A N 1
ATOM 765 C CA . ARG A 1 97 ? 7.433 4.365 31.259 1.00 44.41 97 ARG A CA 1
ATOM 766 C C . ARG A 1 97 ? 6.712 4.971 30.037 1.00 44.41 97 ARG A C 1
ATOM 768 O O . ARG A 1 97 ? 7.225 4.977 28.928 1.00 44.41 97 ARG A O 1
ATOM 775 N N . GLY A 1 98 ? 5.604 5.667 30.284 1.00 45.28 98 GLY A N 1
ATOM 776 C CA . GLY A 1 98 ? 5.469 7.113 30.022 1.00 45.28 98 GLY A CA 1
ATOM 777 C C . GLY A 1 98 ? 5.665 7.712 28.616 1.00 45.28 98 GLY A C 1
ATOM 778 O O . GLY A 1 98 ? 5.598 8.934 28.516 1.00 45.28 98 GLY A O 1
ATOM 779 N N . ARG A 1 99 ? 5.893 6.969 27.528 1.00 50.59 99 ARG A N 1
ATOM 780 C CA . ARG A 1 99 ? 6.060 7.572 26.188 1.00 50.59 99 ARG A CA 1
ATOM 781 C C . ARG A 1 99 ? 5.332 6.763 25.106 1.00 50.59 99 ARG A C 1
ATOM 783 O O . ARG A 1 99 ? 5.573 5.577 24.947 1.00 50.59 99 ARG A O 1
ATOM 790 N N . LEU A 1 100 ? 4.448 7.459 24.375 1.00 48.31 100 LEU A N 1
ATOM 791 C CA . LEU A 1 100 ? 3.637 7.027 23.218 1.00 48.31 100 LEU A CA 1
ATOM 792 C C . LEU A 1 100 ? 2.536 5.980 23.494 1.00 48.31 100 LEU A C 1
ATOM 794 O O . LEU A 1 100 ? 2.647 4.803 23.167 1.00 48.31 100 LEU A O 1
ATOM 798 N N . GLN A 1 101 ? 1.386 6.445 23.994 1.00 60.38 101 GLN A N 1
ATOM 799 C CA . GLN A 1 101 ? 0.143 5.661 23.999 1.00 60.38 101 GLN A CA 1
ATOM 800 C C . GLN A 1 101 ? -0.509 5.648 22.603 1.00 60.38 101 GLN A C 1
ATOM 802 O O . GLN A 1 101 ? -1.532 6.290 22.371 1.00 60.38 101 GLN A O 1
ATOM 807 N N . VAL A 1 102 ? 0.076 4.922 21.648 1.00 68.06 102 VAL A N 1
ATOM 808 C CA . VAL A 1 102 ? -0.563 4.690 20.341 1.00 68.06 102 VAL A CA 1
ATOM 809 C C . VAL A 1 102 ? -1.557 3.532 20.472 1.00 68.06 102 VAL A C 1
ATOM 811 O O . VAL A 1 102 ? -1.209 2.412 20.867 1.00 68.06 102 VAL A O 1
ATOM 814 N N . SER A 1 103 ? -2.833 3.789 20.170 1.00 77.25 103 SER A N 1
ATOM 815 C CA . SER A 1 103 ? -3.849 2.731 20.189 1.00 77.25 103 SER A CA 1
ATOM 816 C C . SER A 1 103 ? -3.622 1.746 19.031 1.00 77.25 103 SER A C 1
ATOM 818 O O . SER A 1 103 ? -3.129 2.133 17.974 1.00 77.25 103 SER A O 1
ATOM 820 N N . ALA A 1 104 ? -4.010 0.475 19.201 1.00 81.44 104 ALA A N 1
ATOM 821 C CA . ALA A 1 104 ? -3.869 -0.529 18.135 1.00 81.44 104 ALA A CA 1
ATOM 822 C C . ALA A 1 104 ? -4.596 -0.109 16.845 1.00 81.44 104 ALA A C 1
ATOM 824 O O . ALA A 1 104 ? -4.080 -0.304 15.751 1.00 81.44 104 ALA A O 1
ATOM 825 N N . GLY A 1 105 ? -5.760 0.537 16.982 1.00 83.00 105 GLY A N 1
ATOM 826 C CA . GLY A 1 105 ? -6.520 1.063 15.850 1.00 83.00 105 GLY A CA 1
ATOM 827 C C . GLY A 1 105 ? -5.793 2.198 15.134 1.00 83.00 105 GLY A C 1
ATOM 828 O O . GLY A 1 105 ? -5.755 2.215 13.914 1.00 83.00 105 GLY A O 1
ATOM 829 N N . THR A 1 106 ? -5.148 3.099 15.878 1.00 84.94 106 THR A N 1
ATOM 830 C CA . THR A 1 106 ? -4.332 4.193 15.319 1.00 84.94 106 THR A CA 1
ATOM 831 C C . THR A 1 106 ? -3.165 3.652 14.499 1.00 84.94 106 THR A C 1
ATOM 833 O O . THR A 1 106 ? -2.923 4.124 13.391 1.00 84.94 106 THR A O 1
ATOM 836 N N . LEU A 1 107 ? -2.473 2.632 15.017 1.00 87.44 107 LEU A N 1
ATOM 837 C CA . LEU A 1 107 ? -1.385 1.976 14.297 1.00 87.44 107 LEU A CA 1
ATOM 838 C C . LEU A 1 107 ? -1.905 1.290 13.027 1.00 87.44 107 LEU A C 1
ATOM 840 O O . LEU A 1 107 ? -1.359 1.509 11.953 1.00 87.44 107 LEU A O 1
ATOM 844 N N . GLN A 1 108 ? -3.009 0.545 13.123 1.00 89.12 108 GLN A N 1
ATOM 845 C CA . GLN A 1 108 ? -3.646 -0.077 11.961 1.00 89.12 108 GLN A CA 1
ATOM 846 C C . GLN A 1 108 ? -4.073 0.953 10.902 1.00 89.12 108 GLN A C 1
ATOM 848 O O . GLN A 1 108 ? -3.851 0.737 9.712 1.00 89.12 108 GLN A O 1
ATOM 853 N N . GLY A 1 109 ? -4.665 2.074 11.322 1.00 90.56 109 GLY A N 1
ATOM 854 C CA . GLY A 1 109 ? -5.078 3.157 10.431 1.00 90.56 109 GLY A CA 1
ATOM 855 C C . GLY A 1 109 ? -3.896 3.780 9.690 1.00 90.56 109 GLY A C 1
ATOM 856 O O . GLY A 1 109 ? -3.991 4.007 8.485 1.00 90.56 109 GLY A O 1
ATOM 857 N N . LEU A 1 110 ? -2.767 3.993 10.379 1.00 92.38 110 LEU A N 1
ATOM 858 C CA . LEU A 1 110 ? -1.522 4.450 9.756 1.00 92.38 110 LEU A CA 1
ATOM 859 C C . LEU A 1 110 ? -1.023 3.445 8.708 1.00 92.38 110 LEU A C 1
ATOM 861 O O . LEU A 1 110 ? -0.721 3.844 7.586 1.00 92.38 110 LEU A O 1
ATOM 865 N N . GLY A 1 111 ? -1.005 2.151 9.038 1.00 94.31 111 GLY A N 1
ATOM 866 C CA . GLY A 1 111 ? -0.635 1.100 8.089 1.00 94.31 111 GLY A CA 1
ATOM 867 C C . GLY A 1 111 ? -1.498 1.102 6.832 1.00 94.31 111 GLY A C 1
ATOM 868 O O . GLY A 1 111 ? -0.973 0.998 5.726 1.00 94.31 111 GLY A O 1
ATOM 869 N N . LEU A 1 112 ? -2.813 1.293 6.988 1.00 94.94 112 LEU A N 1
ATOM 870 C CA . LEU A 1 112 ? -3.742 1.358 5.861 1.00 94.94 112 LEU A CA 1
ATOM 871 C C . LEU A 1 112 ? -3.466 2.565 4.948 1.00 94.94 112 LEU A C 1
ATOM 873 O O . LEU A 1 112 ? -3.562 2.443 3.728 1.00 94.94 112 LEU A O 1
ATOM 877 N N . LEU A 1 113 ? -3.081 3.715 5.511 1.00 96.19 113 LEU A N 1
ATOM 878 C CA . LEU A 1 113 ? -2.707 4.901 4.729 1.00 96.19 113 LEU A CA 1
ATOM 879 C C . LEU A 1 113 ? -1.394 4.702 3.968 1.00 96.19 113 LEU A C 1
ATOM 881 O O . LEU A 1 113 ? -1.336 5.005 2.778 1.00 96.19 113 LEU A O 1
ATOM 885 N N . ILE A 1 114 ? -0.366 4.150 4.621 1.00 97.38 114 ILE A N 1
ATOM 886 C CA . ILE A 1 114 ? 0.918 3.856 3.966 1.00 97.38 114 ILE A CA 1
ATOM 887 C C . ILE A 1 114 ? 0.703 2.840 2.834 1.00 97.38 114 ILE A C 1
ATOM 889 O O . ILE A 1 114 ? 1.168 3.056 1.716 1.00 97.38 114 ILE A O 1
ATOM 893 N N . ALA A 1 115 ? -0.064 1.773 3.085 1.00 97.81 115 ALA A N 1
ATOM 894 C CA . ALA A 1 115 ? -0.415 0.787 2.063 1.00 97.81 115 ALA A CA 1
ATOM 895 C C . ALA A 1 115 ? -1.202 1.409 0.895 1.00 97.81 115 ALA A C 1
ATOM 897 O O . ALA A 1 115 ? -1.003 1.016 -0.250 1.00 97.81 115 ALA A O 1
ATOM 898 N N . SER A 1 116 ? -2.045 2.413 1.159 1.00 98.06 116 SER A N 1
ATOM 899 C CA . SER A 1 116 ? -2.775 3.145 0.113 1.00 98.06 116 SER A CA 1
ATOM 900 C C . SER A 1 116 ? -1.850 3.987 -0.762 1.00 98.06 116 SER A C 1
ATOM 902 O O . SER A 1 116 ? -1.978 3.944 -1.984 1.00 98.06 116 SER A O 1
ATOM 904 N N . LEU A 1 117 ? -0.876 4.690 -0.174 1.00 98.25 117 LEU A N 1
ATOM 905 C CA . LEU A 1 117 ? 0.144 5.411 -0.944 1.00 98.25 117 LEU A CA 1
ATOM 906 C C . LEU A 1 117 ? 1.002 4.449 -1.783 1.00 98.25 117 LEU A C 1
ATOM 908 O O . LEU A 1 117 ? 1.253 4.709 -2.962 1.00 98.25 117 LEU A O 1
ATOM 912 N N . MET A 1 118 ? 1.403 3.315 -1.202 1.00 98.31 118 MET A N 1
ATOM 913 C CA . MET A 1 118 ? 2.159 2.272 -1.901 1.00 98.31 118 MET A CA 1
ATOM 914 C C . MET A 1 118 ? 1.375 1.710 -3.093 1.00 98.31 118 MET A C 1
ATOM 916 O O . MET A 1 118 ? 1.900 1.624 -4.201 1.00 98.31 118 MET A O 1
ATOM 920 N N . ALA A 1 119 ? 0.101 1.369 -2.889 1.00 98.12 119 ALA A N 1
ATOM 921 C CA . ALA A 1 119 ? -0.744 0.811 -3.938 1.00 98.12 119 ALA A CA 1
ATOM 922 C C . ALA A 1 119 ? -1.036 1.834 -5.048 1.00 98.12 119 ALA A C 1
ATOM 924 O O . ALA A 1 119 ? -1.011 1.486 -6.225 1.00 98.12 119 ALA A O 1
ATOM 925 N N . MET A 1 120 ? -1.253 3.105 -4.694 1.00 98.31 120 MET A N 1
ATOM 926 C CA . MET A 1 120 ? -1.486 4.176 -5.667 1.00 98.31 120 MET A CA 1
ATOM 927 C C . MET A 1 120 ? -0.250 4.445 -6.531 1.00 98.31 120 MET A C 1
ATOM 929 O O . MET A 1 120 ? -0.356 4.512 -7.753 1.00 98.31 120 MET A O 1
ATOM 933 N N . THR A 1 121 ? 0.931 4.552 -5.918 1.00 98.50 121 THR A N 1
ATOM 934 C CA . THR A 1 121 ? 2.186 4.715 -6.671 1.00 98.50 121 THR A CA 1
ATOM 935 C C . THR A 1 121 ? 2.486 3.484 -7.529 1.00 98.50 121 THR A C 1
ATOM 937 O O . THR A 1 121 ? 2.852 3.635 -8.690 1.00 98.50 121 THR A O 1
ATOM 940 N N . GLY A 1 122 ? 2.233 2.273 -7.020 1.00 97.94 122 GLY A N 1
ATOM 941 C CA . GLY A 1 122 ? 2.371 1.030 -7.784 1.00 97.94 122 GLY A CA 1
ATOM 942 C C . GLY A 1 122 ? 1.434 0.956 -8.993 1.00 97.94 122 GLY A C 1
ATOM 943 O O . GLY A 1 122 ? 1.856 0.536 -10.066 1.00 97.94 122 GLY A O 1
ATOM 944 N N . LEU A 1 123 ? 0.190 1.428 -8.860 1.00 98.38 123 LEU A N 1
ATOM 945 C CA . LEU A 1 123 ? -0.761 1.507 -9.972 1.00 98.38 123 LEU A CA 1
ATOM 946 C C . LEU A 1 123 ? -0.286 2.475 -11.063 1.00 98.38 123 LEU A C 1
ATOM 948 O O . LEU A 1 123 ? -0.377 2.159 -12.247 1.00 98.38 123 LEU A O 1
ATOM 952 N N . ILE A 1 124 ? 0.252 3.634 -10.675 1.00 98.25 124 ILE A N 1
ATOM 953 C CA . ILE A 1 124 ? 0.826 4.589 -11.632 1.00 98.25 124 ILE A CA 1
ATOM 954 C C . ILE A 1 124 ? 2.007 3.948 -12.371 1.00 98.25 124 ILE A C 1
ATOM 956 O O . ILE A 1 124 ? 2.086 4.054 -13.592 1.00 98.25 124 ILE A O 1
ATOM 960 N N . LEU A 1 125 ? 2.890 3.233 -11.665 1.00 97.12 125 LEU A N 1
ATOM 961 C CA . LEU A 1 125 ? 4.012 2.516 -12.284 1.00 97.12 125 LEU A CA 1
ATOM 962 C C . LEU A 1 125 ? 3.545 1.385 -13.206 1.00 97.12 125 LEU A C 1
ATOM 964 O O . LEU A 1 125 ? 4.123 1.197 -14.272 1.00 97.12 125 LEU A O 1
ATOM 968 N N . TYR A 1 126 ? 2.482 0.666 -12.840 1.00 96.50 126 TYR A N 1
ATOM 969 C CA . TYR A 1 126 ? 1.939 -0.430 -13.643 1.00 96.50 126 TYR A CA 1
ATOM 970 C C . TYR A 1 126 ? 1.601 0.004 -15.077 1.00 96.50 126 TYR A C 1
ATOM 972 O O . TYR A 1 126 ? 1.873 -0.752 -16.017 1.00 96.50 126 TYR A O 1
ATOM 980 N N . PHE A 1 127 ? 1.029 1.205 -15.225 1.00 96.38 127 PHE A N 1
ATOM 981 C CA . PHE A 1 127 ? 0.668 1.804 -16.514 1.00 96.38 127 PHE A CA 1
ATOM 982 C C . PHE A 1 127 ? 1.753 2.716 -17.101 1.00 96.38 127 PHE A C 1
ATOM 984 O O . PHE A 1 127 ? 1.792 2.908 -18.312 1.00 96.38 127 PHE A O 1
ATOM 991 N N . GLY A 1 128 ? 2.602 3.309 -16.259 1.00 94.75 128 GLY A N 1
ATOM 992 C CA . GLY A 1 128 ? 3.594 4.306 -16.666 1.00 94.75 128 GLY A CA 1
ATOM 993 C C . GLY A 1 128 ? 4.940 3.735 -17.112 1.00 94.75 128 GLY A C 1
ATOM 994 O O . GLY A 1 128 ? 5.689 4.436 -17.790 1.00 94.75 128 GLY A O 1
ATOM 995 N N . VAL A 1 129 ? 5.264 2.495 -16.732 1.00 93.25 129 VAL A N 1
ATOM 996 C CA . VAL A 1 129 ? 6.487 1.804 -17.164 1.00 93.25 129 VAL A CA 1
ATOM 997 C C . VAL A 1 129 ? 6.208 1.060 -18.467 1.00 93.25 129 VAL A C 1
ATOM 999 O O . VAL A 1 129 ? 5.321 0.208 -18.538 1.00 93.25 129 VAL A O 1
ATOM 1002 N N . THR A 1 130 ? 6.976 1.383 -19.502 1.00 88.12 130 THR A N 1
ATOM 1003 C CA . THR A 1 130 ? 6.896 0.711 -20.807 1.00 88.12 130 THR A CA 1
ATOM 1004 C C . THR A 1 130 ? 7.582 -0.660 -20.777 1.00 88.12 130 THR A C 1
ATOM 1006 O O . THR A 1 130 ? 8.338 -0.975 -19.858 1.00 88.12 130 THR A O 1
ATOM 1009 N N . GLY A 1 131 ? 7.287 -1.516 -21.761 1.00 80.69 131 GLY A N 1
ATOM 1010 C CA . GLY A 1 131 ? 7.758 -2.909 -21.777 1.00 80.69 131 GLY A CA 1
ATOM 1011 C C . GLY A 1 131 ? 9.282 -3.072 -21.826 1.00 80.69 131 GLY A C 1
ATOM 1012 O O . GLY A 1 131 ? 9.795 -4.076 -21.343 1.00 80.69 131 GLY A O 1
ATOM 1013 N N . ASP A 1 132 ? 10.000 -2.080 -22.350 1.00 83.62 132 ASP A N 1
ATOM 1014 C CA . ASP A 1 132 ? 11.467 -2.009 -22.388 1.00 83.62 132 ASP A CA 1
ATOM 1015 C C . ASP A 1 132 ? 12.070 -1.286 -21.163 1.00 83.62 132 ASP A C 1
ATOM 1017 O O . ASP A 1 132 ? 13.275 -1.043 -21.104 1.00 83.62 132 ASP A O 1
ATOM 1021 N N . GLY A 1 133 ? 11.246 -0.935 -20.169 1.00 86.62 133 GLY A N 1
ATOM 1022 C CA . GLY A 1 133 ? 11.669 -0.225 -18.962 1.00 86.62 133 GLY A CA 1
ATOM 1023 C C . GLY A 1 133 ? 11.791 1.292 -19.124 1.00 86.62 133 GLY A C 1
ATOM 1024 O O . GLY A 1 133 ? 12.249 1.962 -18.193 1.00 86.62 133 GLY A O 1
ATOM 1025 N N . GLY A 1 134 ? 11.383 1.861 -20.262 1.00 91.12 134 GLY A N 1
ATOM 1026 C CA . GLY A 1 134 ? 11.298 3.308 -20.444 1.00 91.12 134 GLY A CA 1
ATOM 1027 C C . GLY A 1 134 ? 10.265 3.957 -19.511 1.00 91.12 134 GLY A C 1
ATOM 1028 O O . GLY A 1 134 ? 9.168 3.429 -19.293 1.00 91.12 134 GLY A O 1
ATOM 1029 N N . MET A 1 135 ? 10.610 5.124 -18.962 1.00 94.19 135 MET A N 1
ATOM 1030 C CA . MET A 1 135 ? 9.779 5.906 -18.040 1.00 94.19 135 MET A CA 1
ATOM 1031 C C . MET A 1 135 ? 9.933 7.401 -18.331 1.00 94.19 135 MET A C 1
ATOM 1033 O O . MET A 1 135 ? 11.033 7.872 -18.616 1.00 94.19 135 MET A O 1
ATOM 1037 N N . SER A 1 136 ? 8.844 8.165 -18.218 1.00 95.12 136 SER A N 1
ATOM 1038 C CA . SER A 1 136 ? 8.921 9.631 -18.220 1.00 95.12 136 SER A CA 1
ATOM 1039 C C . SER A 1 136 ? 9.505 10.155 -16.902 1.00 95.12 136 SER A C 1
ATOM 1041 O O . SER A 1 136 ? 9.491 9.453 -15.890 1.00 95.12 136 SER A O 1
ATOM 1043 N N . THR A 1 137 ? 9.947 11.417 -16.866 1.00 96.12 137 THR A N 1
ATOM 1044 C CA . THR A 1 137 ? 10.461 12.061 -15.639 1.00 96.12 137 THR A CA 1
ATOM 1045 C C . THR A 1 137 ? 9.478 11.964 -14.471 1.00 96.12 137 THR A C 1
ATOM 1047 O O . THR A 1 137 ? 9.875 11.687 -13.342 1.00 96.12 137 THR A O 1
ATOM 1050 N N . PHE A 1 138 ? 8.181 12.137 -14.746 1.00 96.88 138 PHE A N 1
ATOM 1051 C CA . PHE A 1 138 ? 7.135 11.990 -13.736 1.00 96.88 138 PHE A CA 1
ATOM 1052 C C . PHE A 1 138 ? 7.069 10.558 -13.186 1.00 96.88 138 PHE A C 1
ATOM 1054 O O . PHE A 1 138 ? 7.060 10.368 -11.973 1.00 96.88 138 PHE A O 1
ATOM 1061 N N . VAL A 1 139 ? 7.072 9.544 -14.057 1.00 96.81 139 VAL A N 1
ATOM 1062 C CA . VAL A 1 139 ? 7.012 8.130 -13.647 1.00 96.81 139 VAL A CA 1
ATOM 1063 C C . VAL A 1 139 ? 8.260 7.735 -12.851 1.00 96.81 139 VAL A C 1
ATOM 1065 O O . VAL A 1 139 ? 8.145 7.032 -11.848 1.00 96.81 139 VAL A O 1
ATOM 1068 N N . THR A 1 140 ? 9.434 8.245 -13.227 1.00 95.88 140 THR A N 1
ATOM 1069 C CA . THR A 1 140 ? 10.677 8.052 -12.468 1.00 95.88 140 THR A CA 1
ATOM 1070 C C . THR A 1 140 ? 10.576 8.632 -11.056 1.00 95.88 140 THR A C 1
ATOM 1072 O O . THR A 1 140 ? 10.885 7.932 -10.095 1.00 95.88 140 THR A O 1
ATOM 1075 N N . ALA A 1 141 ? 10.055 9.853 -10.898 1.00 97.56 141 ALA A N 1
ATOM 1076 C CA . ALA A 1 141 ? 9.827 10.433 -9.572 1.00 97.56 141 ALA A CA 1
ATOM 1077 C C . ALA A 1 141 ? 8.833 9.595 -8.743 1.00 97.56 141 ALA A C 1
ATOM 1079 O O . ALA A 1 141 ? 9.049 9.344 -7.558 1.00 97.56 141 ALA A O 1
ATOM 1080 N N . ILE A 1 142 ? 7.764 9.084 -9.365 1.00 98.31 142 ILE A N 1
ATOM 1081 C CA . ILE A 1 142 ? 6.820 8.180 -8.692 1.00 98.31 142 ILE A CA 1
ATOM 1082 C C . ILE A 1 142 ? 7.497 6.873 -8.261 1.00 98.31 142 ILE A C 1
ATOM 1084 O O . ILE A 1 142 ? 7.193 6.367 -7.180 1.00 98.31 142 ILE A O 1
ATOM 1088 N N . ARG A 1 143 ? 8.437 6.339 -9.048 1.00 96.81 143 ARG A N 1
ATOM 1089 C CA . ARG A 1 143 ? 9.221 5.151 -8.679 1.00 96.81 143 ARG A CA 1
ATOM 1090 C C . ARG A 1 143 ? 10.055 5.394 -7.424 1.00 96.81 143 ARG A C 1
ATOM 1092 O O . ARG A 1 143 ? 10.103 4.524 -6.555 1.00 96.81 143 ARG A O 1
ATOM 1099 N N . GLU A 1 144 ? 10.676 6.562 -7.307 1.00 96.75 144 GLU A N 1
ATOM 1100 C CA . GLU A 1 144 ? 11.428 6.942 -6.107 1.00 96.75 144 GLU A CA 1
ATOM 1101 C C . GLU A 1 144 ? 10.511 7.016 -4.883 1.00 96.75 144 GLU A C 1
ATOM 1103 O O . GLU A 1 144 ? 10.818 6.426 -3.846 1.00 96.75 144 GLU A O 1
ATOM 1108 N N . VAL A 1 145 ? 9.338 7.646 -5.021 1.00 98.19 145 VAL A N 1
ATOM 1109 C CA . VAL A 1 145 ? 8.327 7.694 -3.950 1.00 98.19 145 VAL A CA 1
ATOM 1110 C C . VAL A 1 145 ? 7.849 6.291 -3.576 1.00 98.19 145 VAL A C 1
ATOM 1112 O O . VAL A 1 145 ? 7.722 5.985 -2.390 1.00 98.19 145 VAL A O 1
ATOM 1115 N N . HIS A 1 146 ? 7.612 5.417 -4.555 1.00 98.06 146 HIS A N 1
ATOM 1116 C CA . HIS A 1 146 ? 7.219 4.028 -4.325 1.00 98.06 146 HIS A CA 1
ATOM 1117 C C . HIS A 1 146 ? 8.289 3.277 -3.518 1.00 98.06 146 HIS A C 1
ATOM 1119 O O . HIS A 1 146 ? 7.985 2.663 -2.495 1.00 98.06 146 HIS A O 1
ATOM 1125 N N . SER A 1 147 ? 9.559 3.411 -3.910 1.00 96.38 147 SER A N 1
ATOM 1126 C CA . SER A 1 147 ? 10.691 2.809 -3.199 1.00 96.38 147 SER A CA 1
ATOM 1127 C C . SER A 1 147 ? 10.847 3.361 -1.775 1.00 96.38 147 SER A C 1
ATOM 1129 O O . SER A 1 147 ? 11.036 2.598 -0.829 1.00 96.38 147 SER A O 1
ATOM 1131 N N . ALA A 1 148 ? 10.722 4.677 -1.585 1.00 97.31 148 ALA A N 1
ATOM 1132 C CA . ALA A 1 148 ? 10.776 5.300 -0.260 1.00 97.31 148 ALA A CA 1
ATOM 1133 C C . ALA A 1 148 ? 9.597 4.861 0.635 1.00 97.31 148 ALA A C 1
ATOM 1135 O O . ALA A 1 148 ? 9.751 4.624 1.839 1.00 97.31 148 ALA A O 1
ATOM 1136 N N . THR A 1 149 ? 8.415 4.688 0.042 1.00 97.81 149 THR A N 1
ATOM 1137 C CA . THR A 1 149 ? 7.226 4.183 0.742 1.00 97.81 149 THR A CA 1
ATOM 1138 C C . THR A 1 149 ? 7.401 2.718 1.147 1.00 97.81 149 THR A C 1
ATOM 1140 O O . THR A 1 149 ? 6.974 2.341 2.239 1.00 97.81 149 THR A O 1
ATOM 1143 N N . ALA A 1 150 ? 8.097 1.902 0.348 1.00 97.00 150 ALA A N 1
ATOM 1144 C CA . ALA A 1 150 ? 8.420 0.519 0.704 1.00 97.00 150 ALA A CA 1
ATOM 1145 C C . ALA A 1 150 ? 9.281 0.435 1.978 1.00 97.00 150 ALA A C 1
ATOM 1147 O O . ALA A 1 150 ? 8.998 -0.379 2.858 1.00 97.00 150 ALA A O 1
ATOM 1148 N N . ILE A 1 151 ? 10.270 1.323 2.138 1.00 96.75 151 ILE A N 1
ATOM 1149 C CA . ILE A 1 151 ? 11.061 1.427 3.381 1.00 96.75 151 ILE A CA 1
ATOM 1150 C C . ILE A 1 151 ? 10.149 1.760 4.571 1.00 96.75 151 ILE A C 1
ATOM 1152 O O . ILE A 1 151 ? 10.240 1.142 5.633 1.00 96.75 151 ILE A O 1
ATOM 1156 N N . SER A 1 152 ? 9.221 2.700 4.381 1.00 96.56 152 SER A N 1
ATOM 1157 C CA . SER A 1 152 ? 8.239 3.067 5.408 1.00 96.56 152 SER A CA 1
ATOM 1158 C C . SER A 1 152 ? 7.340 1.883 5.795 1.00 96.56 152 SER A C 1
ATOM 1160 O O . SER A 1 152 ? 7.069 1.686 6.981 1.00 96.56 152 SER A O 1
ATOM 1162 N N . LEU A 1 153 ? 6.915 1.061 4.826 1.00 96.31 153 LEU A N 1
ATOM 1163 C CA . LEU A 1 153 ? 6.155 -0.168 5.082 1.00 96.31 153 LEU A CA 1
ATOM 1164 C C . LEU A 1 153 ? 6.965 -1.205 5.856 1.00 96.31 153 LEU A C 1
ATOM 1166 O O . LEU A 1 153 ? 6.429 -1.812 6.781 1.00 96.31 153 LEU A O 1
ATOM 1170 N N . TRP A 1 154 ? 8.241 -1.386 5.523 1.00 97.12 154 TRP A N 1
ATOM 1171 C CA . TRP A 1 154 ? 9.134 -2.286 6.249 1.00 97.12 154 TRP A CA 1
ATOM 1172 C C . TRP A 1 154 ? 9.269 -1.909 7.725 1.00 97.12 154 TRP A C 1
ATOM 1174 O O . TRP A 1 154 ? 9.063 -2.750 8.605 1.00 97.12 154 TRP A O 1
ATOM 1184 N N . ILE A 1 155 ? 9.534 -0.628 7.999 1.00 95.94 155 ILE A N 1
ATOM 1185 C CA . ILE A 1 155 ? 9.601 -0.092 9.366 1.00 95.94 155 ILE A CA 1
ATOM 1186 C C . ILE A 1 155 ? 8.258 -0.286 10.077 1.00 95.94 155 ILE A C 1
ATOM 1188 O O . ILE A 1 155 ? 8.215 -0.756 11.217 1.00 95.94 155 ILE A O 1
ATOM 1192 N N . TYR A 1 156 ? 7.156 0.044 9.398 1.00 95.06 156 TYR A N 1
ATOM 1193 C CA . TYR A 1 156 ? 5.811 -0.118 9.936 1.00 95.06 156 TYR A CA 1
ATOM 1194 C C . TYR A 1 156 ? 5.512 -1.575 10.308 1.00 95.06 156 TYR A C 1
ATOM 1196 O O . TYR A 1 156 ? 5.034 -1.816 11.414 1.00 95.06 156 TYR A O 1
ATOM 1204 N N . LEU A 1 157 ? 5.802 -2.544 9.434 1.00 94.25 157 LEU A N 1
ATOM 1205 C CA . LEU A 1 157 ? 5.551 -3.964 9.695 1.00 94.25 157 LEU A CA 1
ATOM 1206 C C . LEU A 1 157 ? 6.376 -4.474 10.876 1.00 94.25 157 LEU A C 1
ATOM 1208 O O . LEU A 1 157 ? 5.817 -5.131 11.754 1.00 94.25 157 LEU A O 1
ATOM 1212 N N . GLY A 1 158 ? 7.664 -4.122 10.943 1.00 92.00 158 GLY A N 1
ATOM 1213 C CA . GLY A 1 158 ? 8.522 -4.487 12.072 1.00 92.00 158 GLY A CA 1
ATOM 1214 C C . GLY A 1 158 ? 7.988 -3.941 13.399 1.00 92.00 158 GLY A C 1
ATOM 1215 O O . GLY A 1 158 ? 7.833 -4.687 14.368 1.00 92.00 158 GLY A O 1
ATOM 1216 N N . LEU A 1 159 ? 7.615 -2.657 13.426 1.00 90.00 159 LEU A N 1
ATOM 1217 C CA . LEU A 1 159 ? 7.024 -2.021 14.604 1.00 90.00 159 LEU A CA 1
ATOM 1218 C C . LEU A 1 159 ? 5.665 -2.637 14.972 1.00 90.00 159 LEU A C 1
ATOM 1220 O O . LEU A 1 159 ? 5.395 -2.901 16.145 1.00 90.00 159 LEU A O 1
ATOM 1224 N N . HIS A 1 160 ? 4.807 -2.867 13.980 1.00 90.19 160 HIS A N 1
ATOM 1225 C CA . HIS A 1 160 ? 3.479 -3.443 14.164 1.00 90.19 160 HIS A CA 1
ATOM 1226 C C . HIS A 1 160 ? 3.555 -4.854 14.742 1.00 90.19 160 HIS A C 1
ATOM 1228 O O . HIS A 1 160 ? 2.826 -5.177 15.683 1.00 90.19 160 HIS A O 1
ATOM 1234 N N . TRP A 1 161 ? 4.466 -5.675 14.225 1.00 88.25 161 TRP A N 1
ATOM 1235 C CA . TRP A 1 161 ? 4.696 -7.027 14.710 1.00 88.25 161 TRP A CA 1
ATOM 1236 C C . TRP A 1 161 ? 5.263 -7.030 16.135 1.00 88.25 161 TRP A C 1
ATOM 1238 O O . TRP A 1 161 ? 4.694 -7.687 17.008 1.00 88.25 161 TRP A O 1
ATOM 1248 N N . ALA A 1 162 ? 6.288 -6.216 16.415 1.00 85.81 162 ALA A N 1
ATOM 1249 C CA . ALA A 1 162 ? 6.880 -6.102 17.749 1.00 85.81 162 ALA A CA 1
ATOM 1250 C C . ALA A 1 162 ? 5.857 -5.660 18.813 1.00 85.81 162 ALA A C 1
ATOM 1252 O O . ALA A 1 162 ? 5.746 -6.283 19.868 1.00 85.81 162 ALA A O 1
ATOM 1253 N N . ILE A 1 163 ? 5.057 -4.625 18.529 1.00 82.12 163 ILE A N 1
ATOM 1254 C CA . ILE A 1 163 ? 4.003 -4.160 19.447 1.00 82.12 163 ILE A CA 1
ATOM 1255 C C . ILE A 1 163 ? 2.925 -5.228 19.636 1.00 82.12 163 ILE A C 1
ATOM 1257 O O . ILE A 1 163 ? 2.389 -5.360 20.737 1.00 82.12 163 ILE A O 1
ATOM 1261 N N . SER A 1 164 ? 2.584 -5.968 18.580 1.00 80.12 164 SER A N 1
ATOM 1262 C CA . SER A 1 164 ? 1.589 -7.035 18.672 1.00 80.12 164 SER A CA 1
ATOM 1263 C C . SER A 1 164 ? 2.068 -8.131 19.619 1.00 80.12 164 SER A C 1
ATOM 1265 O O . SER A 1 164 ? 1.345 -8.451 20.557 1.00 80.12 164 SER A O 1
ATOM 1267 N N . LEU A 1 165 ? 3.303 -8.620 19.461 1.00 77.88 165 LEU A N 1
ATOM 1268 C CA . LEU A 1 165 ? 3.895 -9.626 20.352 1.00 77.88 165 LEU A CA 1
ATOM 1269 C C . LEU A 1 165 ? 3.940 -9.165 21.815 1.00 77.88 165 LEU A C 1
ATOM 1271 O O . LEU A 1 165 ? 3.506 -9.897 22.698 1.00 77.88 165 LEU A O 1
ATOM 1275 N N . LEU A 1 166 ? 4.379 -7.928 22.069 1.00 74.69 166 LEU A N 1
ATOM 1276 C CA . LEU A 1 166 ? 4.451 -7.354 23.421 1.00 74.69 166 LEU A CA 1
ATOM 1277 C C . LEU A 1 166 ? 3.085 -7.178 24.104 1.00 74.69 166 LEU A C 1
ATOM 1279 O O . LEU A 1 166 ? 3.039 -6.936 25.304 1.00 74.69 166 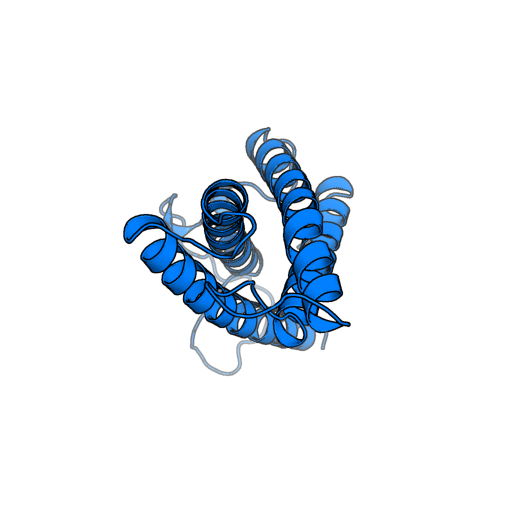LEU A O 1
ATOM 1283 N N . ARG A 1 167 ? 1.978 -7.234 23.353 1.00 66.56 167 ARG A N 1
ATOM 1284 C CA . ARG A 1 167 ? 0.608 -7.189 23.894 1.00 66.56 167 ARG A CA 1
ATOM 1285 C C . ARG A 1 167 ? -0.023 -8.575 24.064 1.00 66.56 167 ARG A C 1
ATOM 1287 O O . ARG A 1 167 ? -1.126 -8.647 24.601 1.00 66.56 167 ARG A O 1
ATOM 1294 N N . PHE A 1 168 ? 0.621 -9.633 23.567 1.00 51.78 168 PHE A N 1
ATOM 1295 C CA . PHE A 1 168 ? 0.210 -11.032 23.746 1.00 51.78 168 PHE A CA 1
ATOM 1296 C C . PHE A 1 168 ? 0.958 -11.739 24.894 1.00 51.78 168 PHE A C 1
ATOM 1298 O O . PHE A 1 168 ? 0.537 -12.827 25.281 1.00 51.78 168 PHE A O 1
ATOM 1305 N N . ILE A 1 169 ? 2.024 -11.128 25.427 1.00 40.81 169 ILE A N 1
ATOM 1306 C CA . ILE A 1 169 ? 2.715 -11.499 26.679 1.00 40.81 169 ILE A CA 1
ATOM 1307 C C . ILE A 1 169 ? 2.146 -10.649 27.819 1.00 40.81 169 ILE A C 1
ATOM 1309 O O . ILE A 1 169 ? 1.898 -11.213 28.905 1.00 40.81 169 ILE A O 1
#

Radius of gyration: 18.47 Å; Cα contacts (8 Å, |Δi|>4): 142; chains: 1; bounding box: 40×31×56 Å

Solvent-accessible surface area (backbone atoms only — not comparable to full-atom values): 9657 Å² total; per-residue (Å²): 133,83,66,42,74,66,59,44,52,49,48,51,51,48,55,51,43,54,51,50,43,55,55,31,61,76,56,34,45,77,69,38,66,94,53,88,86,69,69,68,26,39,51,28,30,51,49,32,61,57,47,48,53,54,44,41,52,52,49,51,52,44,49,52,45,51,71,68,69,74,39,74,68,49,66,63,51,27,40,26,84,82,62,80,48,76,81,70,78,70,95,83,66,90,70,84,70,94,71,80,91,73,49,74,42,36,53,51,35,50,52,53,51,54,52,48,53,37,43,53,34,47,52,50,46,67,74,44,46,43,97,60,28,46,60,51,75,67,45,49,54,41,50,52,52,33,54,55,42,50,55,51,50,52,54,47,50,54,52,52,51,53,55,51,54,69,72,77,110